Protein AF-D2TWL4-F1 (afdb_monomer_lite)

Radius of gyration: 15.32 Å; chains: 1; bounding box: 40×28×40 Å

Structure (mmCIF, N/CA/C/O backbone):
data_AF-D2TWL4-F1
#
_entry.id   AF-D2TWL4-F1
#
loop_
_atom_site.group_PDB
_atom_site.id
_atom_site.type_symbol
_atom_site.label_atom_id
_atom_site.label_alt_id
_atom_site.label_comp_id
_atom_site.label_asym_id
_atom_site.label_entity_id
_atom_site.label_seq_id
_atom_site.pdbx_PDB_ins_code
_atom_site.Cartn_x
_atom_site.Cartn_y
_atom_site.Cartn_z
_atom_site.occupancy
_atom_site.B_iso_or_equiv
_atom_site.auth_seq_id
_atom_site.auth_comp_id
_atom_site.auth_asym_id
_atom_site.auth_atom_id
_atom_site.pdbx_PDB_model_num
ATOM 1 N N . MET A 1 1 ? -1.970 5.950 -8.848 1.00 57.03 1 MET A N 1
ATOM 2 C CA . MET A 1 1 ? -3.254 5.618 -8.184 1.00 57.03 1 MET A CA 1
ATOM 3 C C . MET A 1 1 ? -4.494 6.100 -8.932 1.00 57.03 1 MET A C 1
ATOM 5 O O . MET A 1 1 ? -5.381 5.282 -9.102 1.00 57.03 1 MET A O 1
ATOM 9 N N . HIS A 1 2 ? -4.563 7.340 -9.440 1.00 59.75 2 HIS A N 1
ATOM 10 C CA . HIS A 1 2 ? -5.749 7.844 -10.167 1.00 59.75 2 HIS A CA 1
ATOM 11 C C . HIS A 1 2 ? -6.279 6.924 -11.287 1.00 59.75 2 HIS A C 1
ATOM 13 O O . HIS A 1 2 ? -7.483 6.851 -11.486 1.00 59.75 2 HIS A O 1
ATOM 19 N N . ASN A 1 3 ? -5.408 6.199 -11.996 1.00 67.50 3 ASN A N 1
ATOM 20 C CA . ASN A 1 3 ? -5.845 5.291 -13.059 1.00 67.50 3 ASN A CA 1
ATOM 21 C C . ASN A 1 3 ? -6.506 4.004 -12.523 1.00 67.50 3 ASN A C 1
ATOM 23 O O . ASN A 1 3 ? -7.557 3.608 -13.001 1.00 67.50 3 ASN A O 1
ATOM 27 N N . ILE A 1 4 ? -5.955 3.407 -11.460 1.00 71.44 4 ILE A N 1
ATOM 28 C CA . ILE A 1 4 ? -6.551 2.219 -10.820 1.00 71.44 4 ILE A CA 1
ATOM 29 C C . ILE A 1 4 ? -7.956 2.549 -10.304 1.00 71.44 4 ILE A C 1
ATOM 31 O O . ILE A 1 4 ? -8.870 1.758 -10.485 1.00 71.44 4 ILE A O 1
ATOM 35 N N . LEU A 1 5 ? -8.139 3.743 -9.730 1.00 74.88 5 LEU A N 1
ATOM 36 C CA . LEU A 1 5 ? -9.453 4.200 -9.287 1.00 74.88 5 LEU A CA 1
ATOM 37 C C . LEU A 1 5 ? -10.476 4.171 -10.432 1.00 74.88 5 LEU A C 1
ATOM 39 O O . LEU A 1 5 ? -11.505 3.524 -10.317 1.00 74.88 5 LEU A O 1
ATOM 43 N N . ILE A 1 6 ? -10.156 4.802 -11.563 1.00 76.56 6 ILE A N 1
ATOM 44 C CA . ILE A 1 6 ? -11.056 4.868 -12.724 1.00 76.56 6 ILE A CA 1
ATOM 45 C C . ILE A 1 6 ? -11.379 3.471 -13.278 1.00 76.56 6 ILE A C 1
ATOM 47 O O . ILE A 1 6 ? -12.506 3.229 -13.692 1.00 76.56 6 ILE A O 1
ATOM 51 N N . LEU A 1 7 ? -10.407 2.555 -13.289 1.00 79.75 7 LEU A N 1
ATOM 52 C CA . LEU A 1 7 ? -10.579 1.215 -13.859 1.00 79.75 7 LEU A CA 1
ATOM 53 C C . LEU A 1 7 ? -11.464 0.285 -13.019 1.00 79.75 7 LEU A C 1
ATOM 55 O O . LEU A 1 7 ? -12.032 -0.656 -13.576 1.00 79.75 7 LEU A O 1
ATOM 59 N N . TYR A 1 8 ? -11.538 0.509 -11.704 1.00 83.56 8 TYR A N 1
ATOM 60 C CA . TYR A 1 8 ? -12.209 -0.395 -10.763 1.00 83.56 8 TYR A CA 1
ATOM 61 C C . TYR A 1 8 ? -13.395 0.233 -10.025 1.00 83.56 8 TYR A C 1
ATOM 63 O O . TYR A 1 8 ? -14.177 -0.500 -9.423 1.00 83.56 8 TYR A O 1
ATOM 71 N N . SER A 1 9 ? -13.569 1.556 -10.080 1.00 83.19 9 SER A N 1
ATOM 72 C CA . SER A 1 9 ? -14.800 2.203 -9.630 1.00 83.19 9 SER A CA 1
ATOM 73 C C . SER A 1 9 ? -15.971 1.772 -10.510 1.00 83.19 9 SER A C 1
ATOM 75 O O . SER A 1 9 ? -15.902 1.825 -11.738 1.00 83.19 9 SER A O 1
ATOM 77 N N . THR A 1 10 ? -17.077 1.390 -9.880 1.00 78.25 10 THR A N 1
ATOM 78 C CA . THR A 1 10 ? -18.332 1.073 -10.569 1.00 78.25 10 THR A CA 1
ATOM 79 C C . THR A 1 10 ? -19.417 2.060 -10.148 1.00 78.25 10 THR A C 1
ATOM 81 O O . THR A 1 10 ? -19.344 2.644 -9.070 1.00 78.25 10 THR A O 1
ATOM 84 N N . ALA A 1 11 ? -20.445 2.257 -10.980 1.00 76.88 11 ALA A N 1
ATOM 85 C CA . ALA A 1 11 ? -21.548 3.173 -10.662 1.00 76.88 11 ALA A CA 1
ATOM 86 C C . ALA A 1 11 ? -22.359 2.746 -9.422 1.00 76.88 11 ALA A C 1
ATOM 88 O O . ALA A 1 11 ? -22.985 3.585 -8.784 1.00 76.88 11 ALA A O 1
ATOM 89 N N . ALA A 1 12 ? -22.340 1.453 -9.088 1.00 82.75 12 ALA A N 1
ATOM 90 C CA . ALA A 1 12 ? -22.954 0.895 -7.884 1.00 82.75 12 ALA A CA 1
ATOM 91 C C . ALA A 1 12 ? -21.944 0.687 -6.735 1.00 82.75 12 ALA A C 1
ATOM 93 O O . ALA A 1 12 ? -22.311 0.162 -5.688 1.00 82.75 12 ALA A O 1
ATOM 94 N N . GLY A 1 13 ? -20.676 1.048 -6.950 1.00 84.00 13 GLY A N 1
ATOM 95 C CA . GLY A 1 13 ? -19.587 0.870 -5.999 1.00 84.00 13 GLY A CA 1
ATOM 96 C C . GLY A 1 13 ? -19.461 2.033 -5.010 1.00 84.00 13 GLY A C 1
ATOM 97 O O . GLY A 1 13 ? -20.216 3.007 -5.077 1.00 84.00 13 GLY A O 1
ATOM 98 N N . PRO A 1 14 ? -18.493 1.952 -4.083 1.00 88.25 14 PRO A N 1
ATOM 99 C CA . PRO A 1 14 ? -18.279 2.992 -3.087 1.00 88.25 14 PRO A CA 1
ATOM 100 C C . PRO A 1 14 ? -17.850 4.321 -3.728 1.00 88.25 14 PRO A C 1
ATOM 102 O O . PRO A 1 14 ? -17.101 4.359 -4.706 1.00 88.25 14 PRO A O 1
ATOM 105 N N . SER A 1 15 ? -18.285 5.435 -3.130 1.00 90.00 15 SER A N 1
ATOM 106 C CA . SER A 1 15 ? -17.755 6.764 -3.448 1.00 90.00 15 SER A CA 1
ATOM 107 C C . SER A 1 15 ? -16.379 6.924 -2.808 1.00 90.00 15 SER A C 1
ATOM 109 O O . SER A 1 15 ? -16.240 6.838 -1.590 1.00 90.00 15 SER A O 1
ATOM 111 N N . ILE A 1 16 ? -15.352 7.163 -3.622 1.00 90.25 16 ILE A N 1
ATOM 112 C CA . ILE A 1 16 ? -13.956 7.112 -3.174 1.00 90.25 16 ILE A CA 1
ATOM 113 C C . ILE A 1 16 ? -13.311 8.489 -3.255 1.00 90.25 16 ILE A C 1
ATOM 115 O O . ILE A 1 16 ? -13.391 9.180 -4.272 1.00 90.25 16 ILE A O 1
ATOM 119 N N . ARG A 1 17 ? -12.573 8.843 -2.201 1.00 90.75 17 ARG A N 1
ATOM 120 C CA . ARG A 1 17 ? -11.722 10.031 -2.154 1.00 90.75 17 ARG A CA 1
ATOM 121 C C . ARG A 1 17 ? -10.267 9.622 -1.952 1.00 90.75 17 ARG A C 1
ATOM 123 O O . ARG A 1 17 ? -9.933 8.959 -0.978 1.00 90.75 17 ARG A O 1
ATOM 130 N N . LEU A 1 18 ? -9.390 10.045 -2.863 1.00 88.69 18 LEU A N 1
ATOM 131 C CA . LEU A 1 18 ? -7.944 9.881 -2.704 1.00 88.69 18 LEU A CA 1
ATOM 132 C C . LEU A 1 18 ? -7.377 11.075 -1.935 1.00 88.69 18 LEU A C 1
ATOM 134 O O . LEU A 1 18 ? -7.498 12.215 -2.385 1.00 88.69 18 LEU A O 1
ATOM 138 N N . ILE A 1 19 ? -6.729 10.806 -0.804 1.00 87.44 19 ILE A N 1
ATOM 139 C CA . ILE A 1 19 ? -6.084 11.821 0.032 1.00 87.44 19 ILE A CA 1
ATOM 140 C C . ILE A 1 19 ? -4.578 11.562 0.015 1.00 87.44 19 ILE A C 1
ATOM 142 O O . ILE A 1 19 ? -4.121 10.452 0.276 1.00 87.44 19 ILE A O 1
ATOM 146 N N . SER A 1 20 ? -3.803 12.583 -0.350 1.00 83.75 20 SER A N 1
ATOM 147 C CA . SER A 1 20 ? -2.342 12.523 -0.325 1.00 83.75 20 SER A CA 1
ATOM 148 C C . SER A 1 20 ? -1.830 13.083 0.993 1.00 83.75 20 SER A C 1
ATOM 150 O O . SER A 1 20 ? -2.167 14.208 1.348 1.00 83.75 20 SER A O 1
ATOM 152 N N . ALA A 1 21 ? -0.947 12.346 1.664 1.00 78.75 21 ALA A N 1
ATOM 153 C CA . ALA A 1 21 ? -0.307 12.802 2.895 1.00 78.75 21 ALA A CA 1
ATOM 154 C C . ALA A 1 21 ? 0.898 13.740 2.664 1.00 78.75 21 ALA A C 1
ATOM 156 O O . ALA A 1 21 ? 1.592 14.098 3.611 1.00 78.75 21 ALA A O 1
ATOM 157 N N . GLY A 1 22 ? 1.190 14.126 1.414 1.00 71.75 22 GLY A N 1
ATOM 158 C CA . GLY A 1 22 ? 2.166 15.181 1.104 1.00 71.75 22 GLY A CA 1
ATOM 159 C C . GLY A 1 22 ? 3.631 14.876 1.451 1.00 71.75 22 GLY A C 1
ATOM 160 O O . GLY A 1 22 ? 4.419 15.808 1.570 1.00 71.75 22 GLY A O 1
ATOM 161 N N . GLY A 1 23 ? 4.011 13.604 1.616 1.00 67.00 23 GLY A N 1
ATOM 162 C CA . GLY A 1 23 ? 5.388 13.208 1.951 1.00 67.00 23 GLY A CA 1
ATOM 163 C C . GLY A 1 23 ? 5.722 13.239 3.448 1.00 67.00 23 GLY A C 1
ATOM 164 O O . GLY A 1 23 ? 6.896 13.269 3.809 1.00 67.00 23 GLY A O 1
ATOM 165 N N . LYS A 1 24 ? 4.707 13.238 4.323 1.00 71.06 24 LYS A N 1
ATOM 166 C CA . LYS A 1 24 ? 4.878 13.006 5.766 1.00 71.06 24 LYS A CA 1
ATOM 167 C C . LYS A 1 24 ? 5.485 11.616 6.029 1.00 71.06 24 LYS A C 1
ATOM 169 O O . LYS A 1 24 ? 5.225 10.672 5.286 1.00 71.06 24 LYS A O 1
ATOM 174 N N . ALA A 1 25 ? 6.239 11.489 7.124 1.00 74.00 25 ALA A N 1
ATOM 175 C CA . ALA A 1 25 ? 6.665 10.190 7.653 1.00 74.00 25 ALA A CA 1
ATOM 176 C C . ALA A 1 25 ? 5.442 9.298 7.975 1.00 74.00 25 ALA A C 1
ATOM 178 O O . ALA A 1 25 ? 4.376 9.857 8.245 1.00 74.00 25 ALA A O 1
ATOM 179 N N . PRO A 1 26 ? 5.574 7.954 8.013 1.00 75.19 26 PRO A N 1
ATOM 180 C CA . PRO A 1 26 ? 4.443 7.012 8.070 1.00 75.19 26 PRO A CA 1
ATOM 181 C C . PRO A 1 26 ? 3.420 7.248 9.191 1.00 75.19 26 PRO A C 1
ATOM 183 O O . PRO A 1 26 ? 2.237 6.982 9.000 1.00 75.19 26 PRO A O 1
ATOM 186 N N . ASN A 1 27 ? 3.840 7.810 10.328 1.00 82.31 27 ASN A N 1
ATOM 187 C CA . ASN A 1 27 ? 2.938 8.132 11.439 1.00 82.31 27 ASN A CA 1
ATOM 188 C C . ASN A 1 27 ? 1.905 9.209 11.068 1.00 82.31 27 ASN A C 1
ATOM 190 O O . ASN A 1 27 ? 0.747 9.106 11.452 1.00 82.31 27 ASN A O 1
ATOM 194 N N . GLY A 1 28 ? 2.297 10.211 10.274 1.00 85.38 28 GLY A N 1
ATOM 195 C CA . GLY A 1 28 ? 1.422 11.324 9.896 1.00 85.38 28 GLY A CA 1
ATOM 196 C C . GLY A 1 28 ? 0.161 10.892 9.131 1.00 85.38 28 GLY A C 1
ATOM 197 O O . GLY A 1 28 ? -0.933 11.278 9.534 1.00 85.38 28 GLY A O 1
ATOM 198 N N . PRO A 1 29 ? 0.274 10.095 8.051 1.00 87.44 29 PRO A N 1
ATOM 199 C CA . PRO A 1 29 ? -0.886 9.540 7.360 1.00 87.44 29 PRO A CA 1
ATOM 200 C C . PRO A 1 29 ? -1.789 8.675 8.258 1.00 87.44 29 PRO A C 1
ATOM 202 O O . PRO A 1 29 ? -3.004 8.706 8.079 1.00 87.44 29 PRO A O 1
ATOM 205 N N . ILE A 1 30 ? -1.227 7.923 9.216 1.00 90.06 30 ILE A N 1
ATOM 206 C CA . ILE A 1 30 ? -2.014 7.104 10.158 1.00 90.06 30 ILE A CA 1
ATOM 207 C C . ILE A 1 30 ? -2.814 8.008 11.104 1.00 90.06 30 ILE A C 1
ATOM 209 O O . ILE A 1 30 ? -4.019 7.819 11.257 1.00 90.06 30 ILE A O 1
ATOM 213 N N . ASP A 1 31 ? -2.179 9.032 11.679 1.00 91.06 31 ASP A N 1
ATOM 214 C CA . ASP A 1 31 ? -2.844 10.002 12.559 1.00 91.06 31 ASP A CA 1
ATOM 215 C C . ASP A 1 31 ? -3.974 10.750 11.835 1.00 91.06 31 ASP A C 1
ATOM 217 O O . ASP A 1 31 ? -5.063 10.956 12.377 1.00 91.06 31 ASP A O 1
ATOM 221 N N . GLU A 1 32 ? -3.732 11.127 10.580 1.00 92.06 32 GLU A N 1
ATOM 222 C CA . GLU A 1 32 ? -4.713 11.788 9.719 1.00 92.06 32 GLU A CA 1
ATOM 223 C C . GLU A 1 32 ? -5.897 10.858 9.403 1.00 92.06 32 GLU A C 1
ATOM 225 O O . GLU A 1 32 ? -7.053 11.264 9.538 1.00 92.06 32 GLU A O 1
ATOM 230 N N . ALA A 1 33 ? -5.635 9.582 9.104 1.00 92.75 33 ALA A N 1
ATOM 231 C CA . ALA A 1 33 ? -6.669 8.566 8.912 1.00 92.75 33 ALA A CA 1
ATOM 232 C C . ALA A 1 33 ? -7.524 8.345 10.174 1.00 92.75 33 ALA A C 1
ATOM 234 O O . ALA A 1 33 ? -8.753 8.287 10.090 1.00 92.75 33 ALA A O 1
ATOM 235 N N . ILE A 1 34 ? -6.901 8.284 11.355 1.00 92.94 34 ILE A N 1
ATOM 236 C CA . ILE A 1 34 ? -7.608 8.178 12.641 1.00 92.94 34 ILE A CA 1
ATOM 237 C C . ILE A 1 34 ? -8.487 9.411 12.881 1.00 92.94 34 ILE A C 1
ATOM 239 O O . ILE A 1 34 ? -9.622 9.278 13.342 1.00 92.94 34 ILE A O 1
ATOM 243 N N . SER A 1 35 ? -7.996 10.609 12.553 1.00 92.50 35 SER A N 1
ATOM 244 C CA . SER A 1 35 ? -8.781 11.844 12.652 1.00 92.50 35 SER A CA 1
ATOM 245 C C . SER A 1 35 ? -10.044 11.781 11.789 1.00 92.50 35 SER A C 1
ATOM 247 O O . SER A 1 35 ? -11.141 12.030 12.293 1.00 92.50 35 SER A O 1
ATOM 249 N N . TYR A 1 36 ? -9.921 11.359 10.528 1.00 92.88 36 TYR A N 1
ATOM 250 C CA . TYR A 1 36 ? -11.069 11.190 9.636 1.00 92.88 36 TYR A CA 1
ATOM 251 C C . TYR A 1 36 ? -12.071 10.149 10.147 1.00 92.88 36 TYR A C 1
ATOM 253 O O . TYR A 1 36 ? -13.284 10.372 10.088 1.00 92.88 36 TYR A O 1
ATOM 261 N N . LYS A 1 37 ? -11.584 9.032 10.708 1.00 91.38 37 LYS A N 1
ATOM 262 C CA . LYS A 1 37 ? -12.452 8.007 11.305 1.00 91.38 37 LYS A CA 1
ATOM 263 C C . LYS A 1 37 ? -13.228 8.557 12.501 1.00 91.38 37 LYS A C 1
ATOM 265 O O . LYS A 1 37 ? -14.435 8.348 12.600 1.00 91.38 37 LYS A O 1
ATOM 270 N N . LYS A 1 38 ? -12.560 9.304 13.387 1.00 91.06 38 LYS A N 1
ATOM 271 C CA . LYS A 1 38 ? -13.179 9.937 14.566 1.00 91.06 38 LYS A CA 1
ATOM 272 C C . LYS A 1 38 ? -14.236 10.972 14.185 1.00 91.06 38 LYS A C 1
ATOM 274 O O . LYS A 1 38 ? -15.267 11.054 14.848 1.00 91.06 38 LYS A O 1
ATOM 279 N N . GLN A 1 39 ? -14.006 11.714 13.104 1.00 92.44 39 GLN A N 1
ATOM 280 C CA . GLN A 1 39 ? -14.966 12.674 12.550 1.00 92.44 39 GLN A CA 1
ATOM 281 C C . GLN A 1 39 ? -16.123 12.007 11.787 1.00 92.44 39 GLN A C 1
ATOM 283 O O . GLN A 1 39 ? -17.071 12.692 11.413 1.00 92.44 39 GLN A O 1
ATOM 288 N N . ARG A 1 40 ? -16.081 10.677 11.602 1.00 87.81 40 ARG A N 1
ATOM 289 C CA . ARG A 1 40 ? -17.061 9.891 10.832 1.00 87.81 40 ARG A CA 1
ATOM 290 C C . ARG A 1 40 ? -17.226 10.401 9.396 1.00 87.81 40 ARG A C 1
ATOM 292 O O . ARG A 1 40 ? -18.324 10.372 8.852 1.00 87.81 40 ARG A O 1
ATOM 299 N N . GLU A 1 41 ? -16.133 10.866 8.792 1.00 86.94 41 GLU A N 1
ATOM 300 C CA . GLU A 1 41 ? -16.144 11.373 7.413 1.00 86.94 41 GLU A CA 1
ATOM 301 C C . GLU A 1 41 ? -16.256 10.257 6.365 1.00 86.94 41 GLU A C 1
ATOM 303 O O . GLU A 1 41 ? -16.743 10.502 5.263 1.00 86.94 41 GLU A O 1
ATOM 308 N N . TYR A 1 42 ? -15.806 9.042 6.698 1.00 91.31 42 TYR A N 1
ATOM 309 C CA . TYR A 1 42 ? -15.792 7.890 5.795 1.00 91.31 42 TYR A CA 1
ATOM 310 C C . TYR A 1 42 ? -16.202 6.618 6.539 1.00 91.31 42 TYR A C 1
ATOM 312 O O . TYR A 1 42 ? -15.790 6.402 7.685 1.00 91.31 42 TYR A O 1
ATOM 320 N N . ASP A 1 43 ? -16.958 5.751 5.864 1.00 91.56 43 ASP A N 1
ATOM 321 C CA . ASP A 1 43 ? -17.335 4.435 6.389 1.00 91.56 43 ASP A CA 1
ATOM 322 C C . ASP A 1 43 ? -16.095 3.551 6.571 1.00 91.56 43 ASP A C 1
ATOM 324 O O . ASP A 1 43 ? -15.865 2.976 7.637 1.00 91.56 43 ASP A O 1
ATOM 328 N N . GLU A 1 44 ? -15.232 3.542 5.557 1.00 92.88 44 GLU A N 1
ATOM 329 C CA . GLU A 1 44 ? -14.024 2.729 5.469 1.00 92.88 44 GLU A CA 1
ATOM 330 C C . GLU A 1 44 ? -12.810 3.602 5.141 1.00 92.88 44 GLU A C 1
ATOM 332 O O . GLU A 1 44 ? -12.896 4.538 4.344 1.00 92.88 44 GLU A O 1
ATOM 337 N N . ILE A 1 45 ? -11.659 3.276 5.736 1.00 94.69 45 ILE A N 1
ATOM 338 C CA . ILE A 1 45 ? -10.391 3.959 5.465 1.00 94.69 45 ILE A CA 1
ATOM 339 C C . ILE A 1 45 ? -9.296 2.912 5.263 1.00 94.69 45 ILE A C 1
ATOM 341 O O . ILE A 1 45 ? -9.126 2.002 6.076 1.00 94.69 45 ILE A O 1
ATOM 345 N N . VAL A 1 46 ? -8.545 3.070 4.174 1.00 94.88 46 VAL A N 1
ATOM 346 C CA . VAL A 1 46 ? -7.353 2.283 3.853 1.00 94.88 46 VAL A CA 1
ATOM 347 C C . VAL A 1 46 ? -6.174 3.228 3.644 1.00 94.88 46 VAL A C 1
ATOM 349 O O . VAL A 1 46 ? -6.309 4.254 2.975 1.00 94.88 46 VAL A O 1
ATOM 352 N N . VAL A 1 47 ? -5.018 2.896 4.215 1.00 94.44 47 VAL A N 1
ATOM 353 C CA . VAL A 1 47 ? -3.808 3.724 4.149 1.00 94.44 47 VAL A CA 1
ATOM 354 C C . VAL A 1 47 ? -2.694 2.930 3.478 1.00 94.44 47 VAL A C 1
ATOM 356 O O . VAL A 1 47 ? -2.284 1.888 3.978 1.00 94.44 47 VAL A O 1
ATOM 359 N N . LEU A 1 48 ? -2.196 3.424 2.341 1.00 93.44 48 LEU A N 1
ATOM 360 C CA . LEU A 1 48 ? -1.031 2.866 1.651 1.00 93.44 48 LEU A CA 1
ATOM 361 C C . LEU A 1 48 ? 0.242 3.562 2.144 1.00 93.44 48 LEU A C 1
ATOM 363 O O . LEU A 1 48 ? 0.353 4.782 2.013 1.00 93.44 48 LEU A O 1
ATOM 367 N N . LEU A 1 49 ? 1.192 2.794 2.677 1.00 92.69 49 LEU A N 1
ATOM 368 C CA . LEU A 1 49 ? 2.430 3.299 3.276 1.00 92.69 49 LEU A CA 1
ATOM 369 C C . LEU A 1 49 ? 3.647 2.515 2.802 1.00 92.69 49 LEU A C 1
ATOM 371 O O . LEU A 1 49 ? 3.599 1.291 2.690 1.00 92.69 49 LEU A O 1
ATOM 375 N N . ASP A 1 50 ? 4.757 3.219 2.607 1.00 90.75 50 ASP A N 1
ATOM 376 C CA . ASP A 1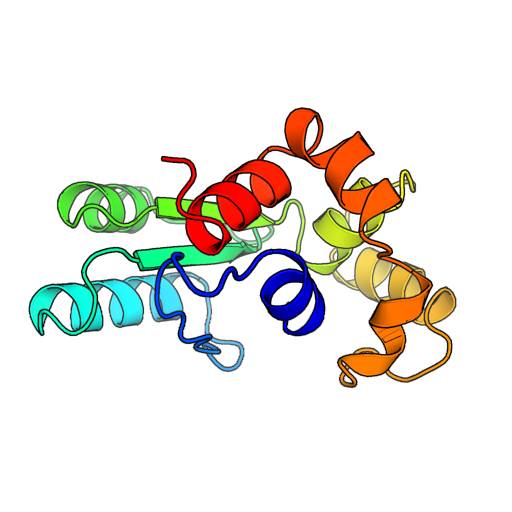 50 ? 6.050 2.589 2.355 1.00 90.75 50 ASP A CA 1
ATOM 377 C C . ASP A 1 50 ? 6.531 1.822 3.590 1.00 90.75 50 ASP A C 1
ATOM 379 O O . ASP A 1 50 ? 6.263 2.213 4.731 1.00 90.75 50 ASP A O 1
ATOM 383 N N . THR A 1 51 ? 7.230 0.711 3.358 1.00 90.31 51 THR A N 1
ATOM 384 C CA . THR A 1 51 ? 7.757 -0.158 4.423 1.00 90.31 51 THR A CA 1
ATOM 385 C C . THR A 1 51 ? 9.267 -0.004 4.611 1.00 90.31 51 THR A C 1
ATOM 387 O O . THR A 1 51 ? 9.875 -0.788 5.337 1.00 90.31 51 THR A O 1
ATOM 390 N N . ASP A 1 52 ? 9.897 0.965 3.941 1.00 85.00 52 ASP A N 1
ATOM 391 C CA . ASP A 1 52 ? 11.326 1.261 4.087 1.00 85.00 52 ASP A CA 1
ATOM 392 C C . ASP A 1 52 ? 11.664 1.892 5.447 1.00 85.00 52 ASP A C 1
ATOM 394 O O . ASP A 1 52 ? 12.801 1.798 5.914 1.00 85.00 52 ASP A O 1
ATOM 398 N N . ILE A 1 53 ? 10.660 2.460 6.114 1.00 85.81 53 ILE A N 1
ATOM 399 C CA . ILE A 1 53 ? 10.689 2.857 7.519 1.00 85.81 53 ILE A CA 1
ATOM 400 C C . ILE A 1 53 ? 9.713 1.962 8.284 1.00 85.81 53 ILE A C 1
ATOM 402 O O . ILE A 1 53 ? 8.534 1.875 7.938 1.00 85.81 53 ILE A O 1
ATOM 406 N N . ALA A 1 54 ? 10.198 1.323 9.350 1.00 88.00 54 ALA A N 1
ATOM 407 C CA . ALA A 1 54 ? 9.365 0.491 10.208 1.00 88.00 54 ALA A CA 1
ATOM 408 C C . ALA A 1 54 ? 8.222 1.310 10.827 1.00 88.00 54 ALA A C 1
ATOM 410 O O . ALA A 1 54 ? 8.439 2.395 11.372 1.00 88.00 54 ALA A O 1
ATOM 411 N N . TRP A 1 55 ? 7.007 0.772 10.764 1.00 91.00 55 TRP A N 1
ATOM 412 C CA . TRP A 1 55 ? 5.857 1.339 11.461 1.00 91.00 55 TRP A CA 1
ATOM 413 C C . TRP A 1 55 ? 5.910 0.908 12.925 1.00 91.00 55 TRP A C 1
ATOM 415 O O . TRP A 1 55 ? 6.231 -0.244 13.222 1.00 91.00 55 TRP A O 1
ATOM 425 N N . THR A 1 56 ? 5.615 1.816 13.851 1.00 91.56 56 THR A N 1
ATOM 426 C CA . THR A 1 56 ? 5.623 1.471 15.276 1.00 91.56 56 THR A CA 1
ATOM 427 C C . THR A 1 56 ? 4.448 0.551 15.610 1.00 91.56 56 THR A C 1
ATOM 429 O O . THR A 1 56 ? 3.352 0.713 15.070 1.00 91.56 56 THR A O 1
ATOM 432 N N . GLU A 1 57 ? 4.648 -0.398 16.529 1.00 93.56 57 GLU A N 1
ATOM 433 C CA . GLU A 1 57 ? 3.573 -1.291 16.993 1.00 93.56 57 GLU A CA 1
ATOM 434 C C . GLU A 1 57 ? 2.379 -0.508 17.549 1.00 93.56 57 GLU A C 1
ATOM 436 O O . GLU A 1 57 ? 1.232 -0.863 17.292 1.00 93.56 57 GLU A O 1
ATOM 441 N N . GLU A 1 58 ? 2.648 0.599 18.245 1.00 93.81 58 GLU A N 1
ATOM 442 C CA . GLU A 1 58 ? 1.636 1.543 18.722 1.00 93.81 58 GLU A CA 1
ATOM 443 C C . GLU A 1 58 ? 0.725 2.013 17.582 1.00 93.81 58 GLU A C 1
ATOM 445 O O . GLU A 1 58 ? -0.491 1.875 17.677 1.00 93.81 58 GLU A O 1
ATOM 450 N N . LYS A 1 59 ? 1.290 2.479 16.461 1.00 92.62 59 LYS A N 1
ATOM 451 C CA . LYS A 1 59 ? 0.495 2.985 15.333 1.00 92.62 59 LYS A CA 1
ATOM 452 C C . LYS A 1 59 ? -0.233 1.887 14.572 1.00 92.62 59 LYS A C 1
ATOM 454 O O . LYS A 1 59 ? -1.344 2.114 14.097 1.00 92.62 59 LYS A O 1
ATOM 459 N N . ILE A 1 60 ? 0.355 0.695 14.486 1.00 94.62 60 ILE A N 1
ATOM 460 C CA . ILE A 1 60 ? -0.318 -0.477 13.912 1.00 94.62 60 ILE A CA 1
ATOM 461 C C . ILE A 1 60 ? -1.550 -0.838 14.754 1.00 94.62 60 ILE A C 1
ATOM 463 O O . ILE A 1 60 ? -2.632 -1.048 14.204 1.00 94.62 60 ILE A O 1
ATOM 467 N N . ASN A 1 61 ? -1.402 -0.877 16.081 1.00 95.94 61 ASN A N 1
ATOM 468 C CA . ASN A 1 61 ? -2.498 -1.183 16.995 1.00 95.94 61 ASN A CA 1
ATOM 469 C C . ASN A 1 61 ? -3.567 -0.083 16.986 1.00 95.94 61 ASN A C 1
ATOM 471 O O . ASN A 1 61 ? -4.744 -0.398 16.859 1.00 95.94 61 ASN A O 1
ATOM 475 N N . GLU A 1 62 ? -3.181 1.196 17.003 1.00 94.69 62 GLU A N 1
ATOM 476 C CA . GLU A 1 62 ? -4.134 2.308 16.904 1.00 94.69 62 GLU A CA 1
ATOM 477 C C . GLU A 1 62 ? -4.962 2.257 15.612 1.00 94.69 62 GLU A C 1
ATOM 479 O O . GLU A 1 62 ? -6.178 2.460 15.648 1.00 94.69 62 GLU A O 1
ATOM 484 N N . ALA A 1 63 ? -4.333 1.976 14.466 1.00 95.12 63 ALA A N 1
ATOM 485 C CA . ALA A 1 63 ? -5.047 1.824 13.200 1.00 95.12 63 ALA A CA 1
ATOM 486 C C . ALA A 1 63 ? -6.055 0.666 13.273 1.00 95.12 63 ALA A C 1
ATOM 488 O O . ALA A 1 63 ? -7.224 0.832 12.916 1.00 95.12 63 ALA A O 1
ATOM 489 N N . LYS A 1 64 ? -5.624 -0.479 13.814 1.00 95.31 64 LYS A N 1
ATOM 490 C CA . LYS A 1 64 ? -6.468 -1.661 14.004 1.00 95.31 64 LYS A CA 1
ATOM 491 C C . LYS A 1 64 ? -7.667 -1.374 14.909 1.00 95.31 64 LYS A C 1
ATOM 493 O O . LYS A 1 64 ? -8.791 -1.701 14.536 1.00 95.31 64 LYS A O 1
ATOM 498 N N . ASP A 1 65 ? -7.452 -0.714 16.043 1.00 95.44 65 ASP A N 1
ATOM 499 C CA . ASP A 1 65 ? -8.507 -0.364 17.003 1.00 95.44 65 ASP A CA 1
ATOM 500 C C . ASP A 1 65 ? -9.546 0.598 16.401 1.00 95.44 65 ASP A C 1
ATOM 502 O O . ASP A 1 65 ? -10.708 0.615 16.808 1.00 95.44 65 ASP A O 1
ATOM 506 N N . ASN A 1 66 ? -9.154 1.370 15.381 1.00 94.38 66 ASN A N 1
ATOM 507 C CA . ASN A 1 66 ? -10.038 2.265 14.635 1.00 94.38 66 ASN A CA 1
ATOM 508 C C . ASN A 1 66 ? -10.618 1.635 13.351 1.00 94.38 66 ASN A C 1
ATOM 510 O O . ASN A 1 66 ? -11.289 2.331 12.588 1.00 94.38 66 ASN A O 1
ATOM 514 N N . ASN A 1 67 ? -10.421 0.332 13.112 1.00 93.56 67 ASN A N 1
ATOM 515 C CA . ASN A 1 67 ? -10.823 -0.364 11.880 1.00 93.56 67 ASN A CA 1
ATOM 516 C C . ASN A 1 67 ? -10.266 0.309 10.609 1.00 93.56 67 ASN A C 1
ATOM 518 O O . ASN A 1 67 ? -10.989 0.532 9.636 1.00 93.56 67 ASN A O 1
ATOM 522 N N . ILE A 1 68 ? -8.986 0.679 10.645 1.00 95.50 68 ILE A N 1
ATOM 523 C CA . ILE A 1 68 ? -8.248 1.246 9.516 1.00 95.50 68 ILE A CA 1
ATOM 524 C C . ILE A 1 68 ?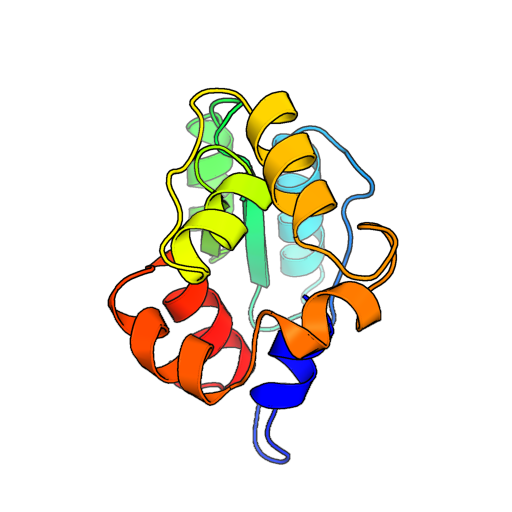 -7.306 0.172 8.977 1.00 95.50 68 ILE A C 1
ATOM 526 O O . ILE A 1 68 ? -6.470 -0.356 9.710 1.00 95.50 68 ILE A O 1
ATOM 530 N N . GLU A 1 69 ? -7.417 -0.133 7.686 1.00 95.56 69 GLU A N 1
ATOM 531 C CA . GLU A 1 69 ? -6.535 -1.099 7.025 1.00 95.56 69 GLU A CA 1
ATOM 532 C C . GLU A 1 69 ? -5.238 -0.415 6.588 1.00 95.56 69 GLU A C 1
ATOM 534 O O . GLU A 1 69 ? -5.257 0.561 5.832 1.00 95.56 69 GLU A O 1
ATOM 539 N N . LEU A 1 70 ? -4.101 -0.953 7.032 1.00 95.38 70 LEU A N 1
ATOM 540 C CA . LEU A 1 70 ? -2.779 -0.513 6.594 1.00 95.38 70 LEU A CA 1
ATOM 541 C C . LEU A 1 70 ? -2.262 -1.441 5.492 1.00 95.38 70 LEU A C 1
ATOM 543 O O . LEU A 1 70 ? -2.102 -2.645 5.688 1.00 95.38 70 LEU A O 1
ATOM 547 N N . VAL A 1 71 ? -1.953 -0.867 4.335 1.00 95.50 71 VAL A N 1
ATOM 548 C CA . VAL A 1 71 ? -1.415 -1.575 3.174 1.00 95.50 71 VAL A CA 1
ATOM 549 C C . VAL A 1 71 ? 0.033 -1.152 2.962 1.00 95.50 71 VAL A C 1
ATOM 551 O O . VAL A 1 71 ? 0.322 0.024 2.762 1.00 95.50 71 VAL A O 1
ATOM 554 N N . GLY A 1 72 ? 0.952 -2.116 2.982 1.00 93.81 72 GLY A N 1
ATOM 555 C CA . GLY A 1 72 ? 2.380 -1.858 2.790 1.00 93.81 72 GLY A CA 1
ATOM 556 C C . GLY A 1 72 ? 2.803 -1.885 1.323 1.00 93.81 72 GLY A C 1
ATOM 557 O O . GLY A 1 72 ? 2.534 -2.860 0.615 1.00 93.81 72 GLY A O 1
ATOM 558 N N . SER A 1 73 ? 3.509 -0.852 0.868 1.00 92.12 73 SER A N 1
ATOM 559 C CA . SER A 1 73 ? 4.268 -0.853 -0.383 1.00 92.12 73 SER A CA 1
ATOM 560 C C . SER A 1 73 ? 5.719 -1.240 -0.114 1.00 92.12 73 SER A C 1
ATOM 562 O O . SER A 1 73 ? 6.528 -0.409 0.280 1.00 92.12 73 SER A O 1
ATOM 564 N N . GLU A 1 74 ? 6.049 -2.513 -0.338 1.00 89.06 74 GLU A N 1
ATOM 565 C CA . GLU A 1 74 ? 7.387 -3.053 -0.078 1.00 89.06 74 GLU A CA 1
ATOM 566 C C . GLU A 1 74 ? 8.304 -3.001 -1.320 1.00 89.06 74 GLU A C 1
ATOM 568 O O . GLU A 1 74 ? 7.904 -3.466 -2.396 1.00 89.06 74 GLU A O 1
ATOM 573 N N . PRO A 1 75 ? 9.553 -2.500 -1.194 1.00 87.38 75 PRO A N 1
ATOM 574 C CA . PRO A 1 75 ? 10.080 -1.696 -0.077 1.00 87.38 75 PRO A CA 1
ATOM 575 C C . PRO A 1 75 ? 9.528 -0.258 -0.052 1.00 87.38 75 PRO A C 1
ATOM 577 O O . PRO A 1 75 ? 9.547 0.393 0.984 1.00 87.38 75 PRO A O 1
ATOM 580 N N . CYS A 1 76 ? 9.044 0.235 -1.193 1.00 91.88 76 CYS A N 1
ATOM 581 C CA . CYS A 1 76 ? 8.376 1.527 -1.341 1.00 91.88 76 CYS A CA 1
ATOM 582 C C . CYS A 1 76 ? 7.324 1.445 -2.457 1.00 91.88 76 CYS A C 1
ATOM 584 O O . CYS A 1 76 ? 7.194 0.414 -3.132 1.00 91.88 76 CYS A O 1
ATOM 586 N N . LEU A 1 77 ? 6.608 2.540 -2.718 1.00 91.25 77 LEU A N 1
ATOM 587 C CA . LEU A 1 77 ? 5.593 2.631 -3.763 1.00 91.25 77 LEU A CA 1
ATOM 588 C C . LEU A 1 77 ? 6.136 2.211 -5.132 1.00 91.25 77 LEU A C 1
ATOM 590 O O . LEU A 1 77 ? 5.506 1.413 -5.825 1.00 91.25 77 LEU A O 1
ATOM 594 N N . GLU A 1 78 ? 7.312 2.699 -5.532 1.00 93.25 78 GLU A N 1
ATOM 595 C CA . GLU A 1 78 ? 7.910 2.298 -6.806 1.00 93.25 78 GLU A CA 1
ATOM 596 C C . GLU A 1 78 ? 8.289 0.816 -6.830 1.00 93.25 78 GLU A C 1
ATOM 598 O O . GLU A 1 78 ? 8.162 0.177 -7.872 1.00 93.25 78 GLU A O 1
ATOM 603 N N . GLY A 1 79 ? 8.685 0.244 -5.691 1.00 94.31 79 GLY A N 1
ATOM 604 C CA . GLY A 1 79 ? 8.925 -1.192 -5.555 1.00 94.31 79 GLY A CA 1
ATOM 605 C C . GLY A 1 79 ? 7.661 -2.024 -5.776 1.00 94.31 79 GLY A C 1
ATOM 606 O O . GLY A 1 79 ? 7.671 -2.969 -6.568 1.00 94.31 79 GLY A O 1
ATOM 607 N N . LEU A 1 80 ? 6.542 -1.612 -5.172 1.00 94.81 80 LEU A N 1
ATOM 608 C CA . LEU A 1 80 ? 5.234 -2.227 -5.401 1.00 94.81 80 LEU A CA 1
ATOM 609 C C . LEU A 1 80 ? 4.825 -2.150 -6.881 1.00 94.81 80 LEU A C 1
ATOM 611 O O . LEU A 1 80 ? 4.364 -3.138 -7.453 1.00 94.81 80 LEU A O 1
ATOM 615 N N . LEU A 1 81 ? 5.029 -0.999 -7.524 1.00 94.81 81 LEU A N 1
ATOM 616 C CA . LEU A 1 81 ? 4.725 -0.815 -8.945 1.00 94.81 81 LEU A CA 1
ATOM 617 C C . LEU A 1 81 ? 5.596 -1.705 -9.845 1.00 94.81 81 LEU A C 1
ATOM 619 O O . LEU A 1 81 ? 5.078 -2.313 -10.779 1.00 94.81 81 LEU A O 1
ATOM 623 N N . LEU A 1 82 ? 6.891 -1.846 -9.547 1.00 95.50 82 LEU A N 1
ATOM 624 C CA . LEU A 1 82 ? 7.781 -2.772 -10.257 1.00 95.50 82 LEU A CA 1
ATOM 625 C C . LEU A 1 82 ? 7.339 -4.233 -10.092 1.00 95.50 82 LEU A C 1
ATOM 627 O O . LEU A 1 82 ? 7.365 -4.985 -11.066 1.00 95.50 82 LEU A O 1
ATOM 631 N N . LYS A 1 83 ? 6.868 -4.618 -8.900 1.00 95.19 83 LYS A N 1
ATOM 632 C CA . LYS A 1 83 ? 6.329 -5.960 -8.631 1.00 95.19 83 LYS A CA 1
ATOM 633 C C . LYS A 1 83 ? 5.079 -6.258 -9.464 1.00 95.19 83 LYS A C 1
ATOM 635 O O . LYS A 1 83 ? 4.948 -7.355 -9.994 1.00 95.19 83 LYS A O 1
ATOM 640 N N . ILE A 1 84 ? 4.181 -5.283 -9.620 1.00 95.38 84 ILE A N 1
ATOM 641 C CA . ILE A 1 84 ? 2.989 -5.402 -10.481 1.00 95.38 84 ILE A CA 1
ATOM 642 C C . ILE A 1 84 ? 3.386 -5.584 -11.956 1.00 95.38 84 ILE A C 1
ATOM 644 O O . ILE A 1 84 ? 2.747 -6.350 -12.672 1.00 95.38 84 ILE A O 1
ATOM 648 N N . LEU A 1 85 ? 4.461 -4.923 -12.396 1.00 94.75 85 LEU A N 1
ATOM 649 C CA . LEU A 1 85 ? 5.021 -5.042 -13.749 1.00 94.75 85 LEU A CA 1
ATOM 650 C C . LEU A 1 85 ? 5.866 -6.311 -13.966 1.00 94.75 85 LEU A C 1
ATOM 652 O O . LEU A 1 85 ? 6.495 -6.440 -15.020 1.00 94.75 85 LEU A O 1
ATOM 656 N N . ASP A 1 86 ? 5.911 -7.214 -12.980 1.00 94.75 86 ASP A N 1
ATOM 657 C CA . ASP A 1 86 ? 6.731 -8.432 -12.988 1.00 94.75 86 ASP A CA 1
ATOM 658 C C . ASP A 1 86 ? 8.221 -8.132 -13.259 1.00 94.75 86 ASP A C 1
ATOM 660 O O . ASP A 1 86 ? 8.899 -8.790 -14.051 1.00 94.75 86 ASP A O 1
ATOM 664 N N . LYS A 1 87 ? 8.734 -7.053 -12.650 1.00 95.56 87 LYS A N 1
ATOM 665 C CA . LYS A 1 87 ? 10.142 -6.636 -12.727 1.00 95.56 87 LYS A CA 1
ATOM 666 C C . LYS A 1 87 ? 10.880 -6.943 -11.433 1.00 95.56 87 LYS A C 1
ATOM 668 O O . LYS A 1 87 ? 10.292 -7.001 -10.356 1.00 95.56 87 LYS A O 1
ATOM 673 N N . SER A 1 88 ? 12.203 -7.066 -11.537 1.00 93.88 88 SER A N 1
ATOM 674 C CA . SER A 1 88 ? 13.072 -7.123 -10.364 1.00 93.88 88 SER A CA 1
ATOM 675 C C . SER A 1 88 ? 12.893 -5.861 -9.524 1.00 93.88 88 SER A C 1
ATOM 677 O O . SER A 1 88 ? 12.962 -4.752 -10.063 1.00 93.88 88 SER A O 1
ATOM 679 N N . VAL A 1 89 ? 12.695 -6.038 -8.219 1.00 94.31 89 VAL A N 1
ATOM 680 C CA . VAL A 1 89 ? 12.547 -4.950 -7.250 1.00 94.31 89 VAL A CA 1
ATOM 681 C C . VAL A 1 89 ? 13.899 -4.714 -6.572 1.00 94.31 89 VAL A C 1
ATOM 683 O O . VAL A 1 89 ? 14.394 -5.614 -5.893 1.00 94.31 89 VAL A O 1
ATOM 686 N N . PRO A 1 90 ? 14.534 -3.547 -6.771 1.00 92.69 90 PRO A N 1
ATOM 687 C CA . PRO A 1 90 ? 15.752 -3.197 -6.053 1.00 92.69 90 PRO A CA 1
ATOM 688 C C . PRO A 1 90 ? 15.552 -3.114 -4.536 1.00 92.69 90 PRO A C 1
ATOM 690 O O . PRO A 1 90 ? 14.465 -2.844 -4.041 1.00 92.69 90 PRO A O 1
ATOM 693 N N . ASP A 1 91 ? 16.657 -3.237 -3.809 1.00 86.38 91 ASP A N 1
ATOM 694 C CA . ASP A 1 91 ? 16.742 -3.149 -2.347 1.00 86.38 91 ASP A CA 1
ATOM 695 C C . ASP A 1 91 ? 16.544 -1.729 -1.785 1.00 86.38 91 ASP A C 1
ATOM 697 O O . ASP A 1 91 ? 16.308 -1.553 -0.594 1.00 86.38 91 ASP A O 1
ATOM 701 N N . LYS A 1 92 ? 16.676 -0.696 -2.626 1.00 87.44 92 LYS A N 1
ATOM 702 C CA . LYS A 1 92 ? 16.653 0.715 -2.208 1.00 87.44 92 LYS A CA 1
ATOM 703 C C . LYS A 1 92 ? 15.590 1.500 -2.960 1.00 87.44 92 LYS A C 1
ATOM 705 O O . LYS A 1 92 ? 15.625 1.530 -4.193 1.00 87.44 92 LYS A O 1
ATOM 710 N N . SER A 1 93 ? 14.783 2.277 -2.237 1.00 87.50 93 SER A N 1
ATOM 711 C CA . SER A 1 93 ? 13.710 3.125 -2.785 1.00 87.50 93 SER A CA 1
ATOM 712 C C . SER A 1 93 ? 14.204 4.039 -3.919 1.00 87.50 93 SER A C 1
ATOM 714 O O . SER A 1 93 ? 13.584 4.138 -4.977 1.00 87.50 93 SER A O 1
ATOM 716 N N . LYS A 1 94 ? 15.411 4.618 -3.784 1.00 90.44 94 LYS A N 1
ATOM 717 C CA . LYS A 1 94 ? 16.034 5.441 -4.842 1.00 90.44 94 LYS A CA 1
ATOM 718 C C . LYS A 1 94 ? 16.260 4.667 -6.148 1.00 90.44 94 LYS A C 1
ATOM 720 O O . LYS A 1 94 ? 16.030 5.217 -7.222 1.00 90.44 94 LYS A O 1
ATOM 725 N N . LYS A 1 95 ? 16.699 3.406 -6.070 1.00 92.88 95 LYS A N 1
ATOM 726 C CA . LYS A 1 95 ? 16.899 2.556 -7.254 1.00 92.88 95 LYS A CA 1
ATOM 727 C C . LYS A 1 95 ? 15.557 2.155 -7.868 1.00 92.88 95 LYS A C 1
ATOM 729 O O . LYS A 1 95 ? 15.440 2.209 -9.088 1.00 92.88 95 LYS A O 1
ATOM 734 N N . CYS A 1 96 ? 14.552 1.831 -7.047 1.00 93.44 96 CYS A N 1
ATOM 735 C CA . CYS A 1 96 ? 13.188 1.563 -7.517 1.00 93.44 96 CYS A CA 1
ATOM 736 C C . CYS A 1 96 ? 12.648 2.749 -8.324 1.00 93.44 96 CYS A C 1
ATOM 738 O O . CYS A 1 96 ? 12.161 2.573 -9.440 1.00 93.44 96 CYS A O 1
ATOM 740 N N . LYS A 1 97 ? 12.828 3.969 -7.804 1.00 90.94 97 LYS A N 1
ATOM 741 C CA . LYS A 1 97 ? 12.419 5.205 -8.473 1.00 90.94 97 LYS A CA 1
ATOM 742 C C . LYS A 1 97 ? 13.123 5.421 -9.806 1.00 90.94 97 LYS A C 1
ATOM 744 O O . LYS A 1 97 ? 12.460 5.710 -10.798 1.00 90.94 97 LYS A O 1
ATOM 749 N N . THR A 1 98 ? 14.446 5.257 -9.855 1.00 93.31 98 THR A N 1
ATOM 750 C CA . THR A 1 98 ? 15.204 5.370 -11.111 1.00 93.31 98 THR A CA 1
ATOM 751 C C . THR A 1 98 ? 14.749 4.333 -12.134 1.00 93.31 98 THR A C 1
ATOM 753 O O . THR A 1 98 ? 14.494 4.681 -13.284 1.00 93.31 98 THR A O 1
ATOM 756 N N . GLN A 1 99 ? 14.603 3.074 -11.721 1.00 94.69 99 GLN A N 1
ATOM 757 C CA . GLN A 1 99 ? 14.186 1.998 -12.614 1.00 94.69 99 GLN A CA 1
ATOM 758 C C . GLN A 1 99 ? 12.780 2.242 -13.172 1.00 94.69 99 GLN A C 1
ATOM 760 O O . GLN A 1 99 ? 12.579 2.126 -14.378 1.00 94.69 99 GLN A O 1
ATOM 765 N N . LEU A 1 100 ? 11.828 2.636 -12.324 1.00 93.31 100 LEU A N 1
ATOM 766 C CA . LEU A 1 100 ? 10.473 2.953 -12.760 1.00 93.31 100 LEU A CA 1
ATOM 767 C C . LEU A 1 100 ? 10.446 4.172 -13.691 1.00 93.31 100 LEU A C 1
ATOM 769 O O . LEU A 1 100 ? 9.789 4.131 -14.727 1.00 93.31 100 LEU A O 1
ATOM 773 N N . GLN A 1 101 ? 11.191 5.234 -13.369 1.00 92.38 101 GLN A N 1
ATOM 774 C CA . GLN A 1 101 ? 11.264 6.438 -14.202 1.00 92.38 101 GLN A CA 1
ATOM 775 C C . GLN A 1 101 ? 11.792 6.146 -15.612 1.00 92.38 101 GLN A C 1
ATOM 777 O O . GLN A 1 101 ? 11.315 6.759 -16.561 1.00 92.38 101 GLN A O 1
ATOM 782 N N . ASN A 1 102 ? 12.716 5.193 -15.761 1.00 93.06 102 ASN A N 1
ATOM 783 C CA . ASN A 1 102 ? 13.233 4.771 -17.066 1.00 93.06 102 ASN A CA 1
ATOM 784 C C . ASN A 1 102 ? 12.203 4.003 -17.913 1.00 93.06 102 ASN A C 1
ATOM 786 O O . ASN A 1 102 ? 12.374 3.892 -19.123 1.00 93.06 102 ASN A O 1
ATOM 790 N N . MET A 1 103 ? 11.156 3.452 -17.293 1.00 91.44 103 MET A N 1
ATOM 791 C CA . MET A 1 103 ? 10.071 2.752 -17.990 1.00 91.44 103 MET A CA 1
ATOM 792 C C . MET A 1 103 ? 8.911 3.680 -18.357 1.00 91.44 103 MET A C 1
ATOM 794 O O . MET A 1 103 ? 8.097 3.337 -19.213 1.00 91.44 103 MET A O 1
ATOM 798 N N . LEU A 1 104 ? 8.796 4.828 -17.685 1.00 90.19 104 LEU A N 1
ATOM 799 C CA . LEU A 1 104 ? 7.703 5.759 -17.916 1.00 90.19 104 LEU A CA 1
ATOM 800 C C . LEU A 1 104 ? 7.944 6.555 -19.209 1.00 90.19 104 LEU A C 1
ATOM 802 O O . LEU A 1 104 ? 9.030 7.098 -19.399 1.00 90.19 104 LEU A O 1
ATOM 806 N N . PRO A 1 105 ? 6.918 6.721 -20.062 1.00 85.69 105 PRO A N 1
ATOM 807 C CA . PRO A 1 105 ? 6.995 7.584 -21.241 1.00 85.69 105 PRO A CA 1
ATOM 808 C C . PRO A 1 105 ? 7.073 9.081 -20.886 1.00 85.69 105 PRO A C 1
ATOM 810 O O . PRO A 1 105 ? 7.294 9.911 -21.762 1.00 85.69 105 PRO A O 1
ATOM 813 N N . GLY A 1 106 ? 6.866 9.436 -19.613 1.00 86.75 106 GLY A N 1
ATOM 814 C CA . GLY A 1 106 ? 6.837 10.807 -19.111 1.00 86.75 106 GLY A CA 1
ATOM 815 C C . GLY A 1 106 ? 7.281 10.903 -17.651 1.00 86.75 106 GLY A C 1
ATOM 816 O O . GLY A 1 106 ? 7.893 9.987 -17.094 1.00 86.75 106 GLY A O 1
ATOM 817 N N . LYS A 1 107 ? 6.980 12.028 -16.997 1.00 83.75 107 LYS A N 1
ATOM 818 C CA . LYS A 1 107 ? 7.373 12.251 -15.597 1.00 83.75 107 LYS A CA 1
ATOM 819 C C . LYS A 1 107 ? 6.574 11.350 -14.651 1.00 83.75 107 LYS A C 1
ATOM 821 O O . LYS A 1 107 ? 5.364 11.199 -14.805 1.00 83.75 107 LYS A O 1
ATOM 826 N N . SER A 1 108 ? 7.232 10.833 -13.615 1.00 79.56 108 SER A N 1
ATOM 827 C CA . SER A 1 108 ? 6.604 10.084 -12.507 1.00 79.56 108 SER A CA 1
ATOM 828 C C . SER A 1 108 ? 5.615 10.896 -11.665 1.00 79.56 108 SER A C 1
ATOM 830 O O . SER A 1 108 ? 4.790 10.337 -10.953 1.00 79.56 108 SER A O 1
ATOM 832 N N . THR A 1 109 ? 5.632 12.223 -11.763 1.00 78.88 109 THR A N 1
ATOM 833 C CA . THR A 1 109 ? 4.630 13.084 -11.117 1.00 78.88 109 THR A CA 1
ATOM 834 C C . THR A 1 109 ? 3.318 13.166 -11.899 1.00 78.88 109 THR A C 1
ATOM 836 O O . THR A 1 109 ? 2.332 13.693 -11.392 1.00 78.88 109 THR A O 1
ATOM 839 N N . GLU A 1 110 ? 3.286 12.668 -13.137 1.00 82.25 110 GLU A N 1
ATOM 840 C CA . GLU A 1 110 ? 2.122 12.744 -14.015 1.00 82.25 110 GLU A CA 1
ATOM 841 C C . GLU A 1 110 ? 1.387 11.405 -14.034 1.00 82.25 110 GLU A C 1
ATOM 843 O O . GLU A 1 110 ? 1.912 10.388 -14.483 1.00 82.25 110 GLU A O 1
ATOM 848 N N . SER A 1 111 ? 0.129 11.400 -13.587 1.00 77.50 111 SER A N 1
ATOM 849 C CA . SER A 1 111 ? -0.689 10.180 -13.517 1.00 77.50 111 SER A CA 1
ATOM 850 C C . SER A 1 111 ? -0.858 9.486 -14.874 1.00 77.50 111 SER A C 1
ATOM 852 O O . SER A 1 111 ? -0.928 8.259 -14.928 1.00 77.50 111 SER A O 1
ATOM 854 N N . ARG A 1 112 ? -0.880 10.256 -15.970 1.00 83.56 112 ARG A N 1
ATOM 855 C CA . ARG A 1 112 ? -1.016 9.745 -17.343 1.00 83.56 112 ARG A CA 1
ATOM 856 C C . ARG A 1 112 ? 0.188 8.921 -17.793 1.00 83.56 112 ARG A C 1
ATOM 858 O O . ARG A 1 112 ? -0.007 7.960 -18.530 1.00 83.56 112 ARG A O 1
ATOM 865 N N . SER A 1 113 ? 1.389 9.216 -17.291 1.00 85.75 113 SER A N 1
ATOM 866 C CA . SER A 1 113 ? 2.609 8.454 -17.601 1.00 85.75 113 SER A CA 1
ATOM 867 C C . SER A 1 113 ? 2.492 6.979 -17.212 1.00 85.75 113 SER A C 1
ATOM 869 O O . SER A 1 113 ? 3.156 6.129 -17.789 1.00 85.75 113 SER A O 1
ATOM 871 N N . TYR A 1 114 ? 1.627 6.657 -16.251 1.00 85.81 114 TYR A N 1
ATOM 872 C CA . TYR A 1 114 ? 1.426 5.294 -15.769 1.00 85.81 114 TYR A CA 1
ATOM 873 C C . TYR A 1 114 ? 0.404 4.513 -16.602 1.00 85.81 114 TYR A C 1
ATOM 875 O O . TYR A 1 114 ? 0.365 3.291 -16.524 1.00 85.81 114 TYR A O 1
ATOM 883 N N . ALA A 1 115 ? -0.440 5.180 -17.393 1.00 85.50 115 ALA A N 1
ATOM 884 C CA . ALA A 1 115 ? -1.598 4.530 -18.000 1.00 85.50 115 ALA A CA 1
ATOM 885 C C . ALA A 1 115 ? -1.246 3.402 -18.970 1.00 85.50 115 ALA A C 1
ATOM 887 O O . ALA A 1 115 ? -1.895 2.362 -18.952 1.00 85.50 115 ALA A O 1
ATOM 888 N N . SER A 1 116 ? -0.190 3.582 -19.759 1.00 86.25 116 SER A N 1
ATOM 889 C CA . SER A 1 116 ? 0.277 2.568 -20.705 1.00 86.25 116 SER A CA 1
ATOM 890 C C . SER A 1 116 ? 0.943 1.365 -20.034 1.00 86.25 116 SER A C 1
ATOM 892 O O . SER A 1 116 ? 0.973 0.289 -20.622 1.00 86.25 116 SER A O 1
ATOM 894 N N . LEU A 1 117 ? 1.483 1.529 -18.822 1.00 89.62 117 LEU A N 1
ATOM 895 C CA . LEU A 1 117 ? 2.196 0.465 -18.110 1.00 89.62 117 LEU A CA 1
ATOM 896 C C . LEU A 1 117 ? 1.265 -0.428 -17.283 1.00 89.62 117 LEU A C 1
ATOM 898 O O . LEU A 1 117 ? 1.593 -1.586 -17.047 1.00 89.62 117 LEU A O 1
ATOM 902 N N . PHE A 1 118 ? 0.117 0.096 -16.846 1.00 91.94 118 PHE A N 1
ATOM 903 C CA . PHE A 1 118 ? -0.805 -0.594 -15.938 1.00 91.94 118 PHE A CA 1
ATOM 904 C C . PHE A 1 118 ? -2.201 -0.771 -16.558 1.00 91.94 118 PHE A C 1
ATOM 906 O O . PHE A 1 118 ? -3.171 -0.224 -16.027 1.00 91.94 118 PHE A O 1
ATOM 913 N N . PRO A 1 119 ? -2.328 -1.510 -17.679 1.00 91.56 119 PRO A N 1
ATOM 914 C CA . PRO A 1 119 ? -3.630 -1.823 -18.254 1.00 91.56 119 PRO A CA 1
ATOM 915 C C . PRO A 1 119 ? -4.429 -2.744 -17.319 1.00 91.56 119 PRO A C 1
ATOM 917 O O . PRO A 1 119 ? -3.854 -3.500 -16.527 1.00 91.56 119 PRO A O 1
ATOM 920 N N . LYS A 1 120 ? -5.761 -2.699 -17.413 1.00 90.56 120 LYS A N 1
ATOM 921 C CA . LYS A 1 120 ? -6.657 -3.443 -16.513 1.00 90.56 120 LYS A CA 1
ATOM 922 C C . LYS A 1 120 ? -6.396 -4.950 -16.553 1.00 90.56 120 LYS A C 1
ATOM 924 O O . LYS A 1 120 ? -6.387 -5.592 -15.5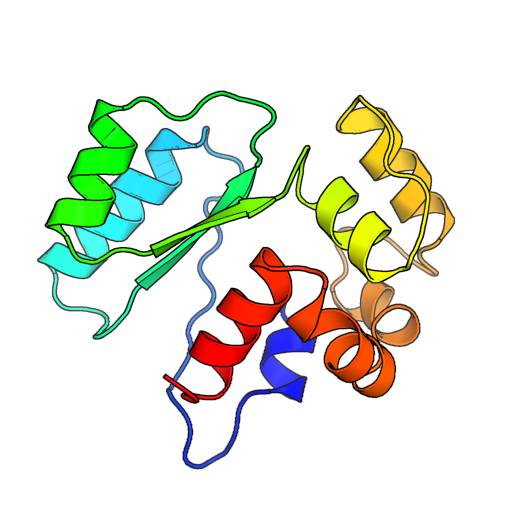13 1.00 90.56 120 LYS A O 1
ATOM 929 N N . GLU A 1 121 ? -6.089 -5.497 -17.724 1.00 92.88 121 GLU A N 1
ATOM 930 C CA . GLU A 1 121 ? -5.792 -6.917 -17.928 1.00 92.88 121 GLU A CA 1
ATOM 931 C C . GLU A 1 121 ? -4.562 -7.365 -17.127 1.00 92.88 121 GLU A C 1
ATOM 933 O O . GLU A 1 121 ? -4.540 -8.463 -16.568 1.00 92.88 121 GLU A O 1
ATOM 938 N N . LEU A 1 122 ? -3.536 -6.508 -17.036 1.00 94.50 122 LEU A N 1
ATOM 939 C CA . LEU A 1 122 ? -2.368 -6.768 -16.197 1.00 94.50 122 LEU A CA 1
ATOM 940 C C . LEU A 1 122 ? -2.763 -6.761 -14.719 1.00 94.50 122 LEU A C 1
ATOM 942 O O . LEU A 1 122 ? -2.400 -7.682 -13.987 1.00 94.50 122 LEU A O 1
ATOM 946 N N . LEU A 1 123 ? -3.500 -5.733 -14.293 1.00 94.69 123 LEU A N 1
ATOM 947 C CA . LEU A 1 123 ? -3.924 -5.567 -12.904 1.00 94.69 123 LEU A CA 1
ATOM 948 C C . LEU 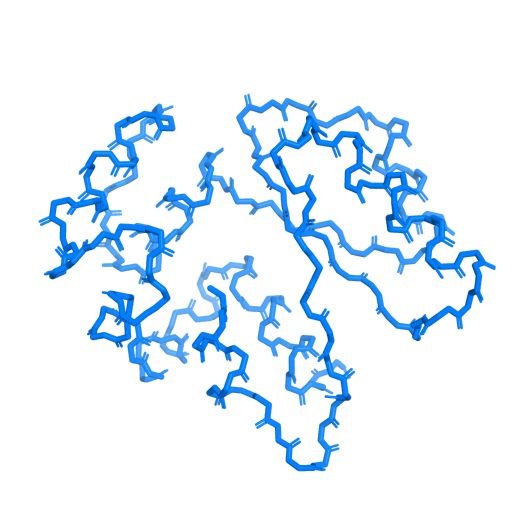A 1 123 ? -4.798 -6.748 -12.447 1.00 94.69 123 LEU A C 1
ATOM 950 O O . LEU A 1 123 ? -4.518 -7.340 -11.406 1.00 94.69 123 LEU A O 1
ATOM 954 N N . ASP A 1 124 ? -5.758 -7.177 -13.267 1.00 94.06 124 ASP A N 1
ATOM 955 C CA . ASP A 1 124 ? -6.613 -8.342 -13.014 1.00 94.06 124 ASP A CA 1
ATOM 956 C C . ASP A 1 124 ? -5.807 -9.647 -12.943 1.00 94.06 124 ASP A C 1
ATOM 958 O O . ASP A 1 124 ? -6.049 -10.494 -12.082 1.00 94.06 124 ASP A O 1
ATOM 962 N N . LYS A 1 125 ? -4.790 -9.810 -13.798 1.00 95.12 125 LYS A N 1
ATOM 963 C CA . LYS A 1 125 ? -3.918 -10.994 -13.785 1.00 95.12 125 LYS A CA 1
ATOM 964 C C . LYS A 1 125 ? -3.085 -11.102 -12.503 1.00 95.12 125 LYS A C 1
ATOM 966 O O . LYS A 1 125 ? -2.786 -12.213 -12.057 1.00 95.12 125 LYS A O 1
ATOM 971 N N . VAL A 1 126 ? -2.658 -9.972 -11.936 1.00 95.50 126 VAL A N 1
ATOM 972 C CA . VAL A 1 126 ? -1.697 -9.944 -10.819 1.00 95.50 126 VAL A CA 1
ATOM 973 C C . VAL A 1 126 ? -2.314 -9.580 -9.469 1.00 95.50 126 VAL A C 1
ATOM 975 O O . VAL A 1 126 ? -1.649 -9.791 -8.454 1.00 95.50 126 VAL A O 1
ATOM 978 N N . ARG A 1 127 ? -3.578 -9.129 -9.404 1.00 94.12 127 ARG A N 1
ATOM 979 C CA . ARG A 1 127 ? -4.247 -8.734 -8.144 1.00 94.12 127 ARG A CA 1
ATOM 980 C C . ARG A 1 127 ? -4.258 -9.825 -7.072 1.00 94.12 127 ARG A C 1
ATOM 982 O O . ARG A 1 127 ? -4.123 -9.514 -5.896 1.00 94.12 127 ARG A O 1
ATOM 989 N N . ASN A 1 128 ? -4.316 -11.098 -7.470 1.00 93.50 128 ASN A N 1
ATOM 990 C CA . ASN A 1 128 ? -4.279 -12.237 -6.541 1.00 93.50 128 ASN A CA 1
ATOM 991 C C . ASN A 1 128 ? -2.855 -12.621 -6.099 1.00 93.50 128 ASN A C 1
ATOM 993 O O . ASN A 1 128 ? -2.682 -13.360 -5.136 1.00 93.50 128 ASN A O 1
ATOM 997 N N . LYS A 1 129 ? -1.826 -12.140 -6.806 1.00 94.31 129 LYS A N 1
ATOM 998 C CA . LYS A 1 129 ? -0.409 -12.412 -6.510 1.00 94.31 129 LYS A CA 1
ATOM 999 C C . LYS A 1 129 ? 0.237 -11.281 -5.714 1.00 94.31 129 LYS A C 1
ATOM 1001 O O . LYS A 1 129 ? 1.126 -11.513 -4.899 1.00 94.31 129 LYS A O 1
ATOM 1006 N N . VAL A 1 130 ? -0.196 -10.047 -5.959 1.00 95.44 130 VAL A N 1
ATOM 1007 C CA . VAL A 1 130 ? 0.309 -8.847 -5.294 1.00 95.44 130 VAL A CA 1
ATOM 1008 C C . VAL A 1 130 ? -0.722 -8.402 -4.263 1.00 95.44 130 VAL A C 1
ATOM 1010 O O . VAL A 1 130 ? -1.614 -7.618 -4.574 1.00 95.44 130 VAL A O 1
ATOM 1013 N N . LYS A 1 131 ? -0.592 -8.899 -3.026 1.00 94.75 131 LYS A N 1
ATOM 1014 C CA . LYS A 1 131 ? -1.555 -8.650 -1.937 1.00 94.75 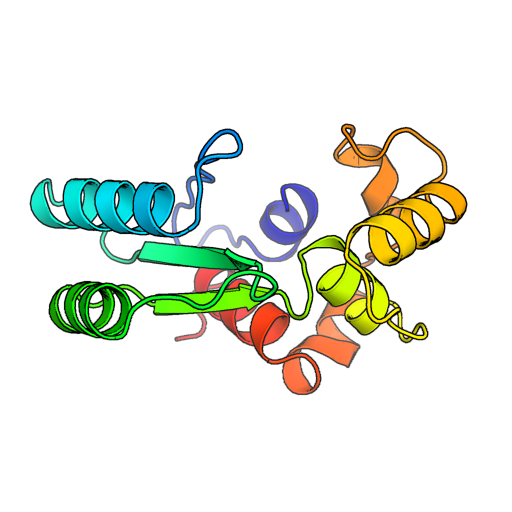131 LYS A CA 1
ATOM 1015 C C . LYS A 1 131 ? -1.930 -7.164 -1.769 1.00 94.75 131 LYS A C 1
ATOM 1017 O O . LYS A 1 131 ? -3.126 -6.893 -1.767 1.00 94.75 131 LYS A O 1
ATOM 1022 N N . PRO A 1 132 ? -0.985 -6.197 -1.735 1.00 95.31 132 PRO A N 1
ATOM 1023 C CA . PRO A 1 132 ? -1.339 -4.777 -1.650 1.00 95.31 132 PRO A CA 1
ATOM 1024 C C . PRO A 1 132 ? -2.257 -4.295 -2.781 1.00 95.31 132 PRO A C 1
ATOM 1026 O O . PRO A 1 132 ? -3.195 -3.543 -2.538 1.00 95.31 132 PRO A O 1
ATOM 1029 N N . LEU A 1 133 ? -2.026 -4.758 -4.015 1.00 95.00 133 LEU A N 1
ATOM 1030 C CA . LEU A 1 133 ? -2.880 -4.425 -5.156 1.00 95.00 133 LEU A CA 1
ATOM 1031 C C . LEU A 1 133 ? -4.275 -5.040 -4.997 1.00 95.00 133 LEU A C 1
ATOM 1033 O O . LEU A 1 133 ? -5.267 -4.352 -5.219 1.00 95.00 133 LEU A O 1
ATOM 1037 N N . GLY A 1 134 ? -4.344 -6.316 -4.610 1.00 94.81 134 GLY A N 1
ATOM 1038 C CA . GLY A 1 134 ? -5.604 -7.017 -4.373 1.00 94.81 134 GLY A CA 1
ATOM 1039 C C . GLY A 1 134 ? -6.472 -6.320 -3.328 1.00 94.81 134 GLY A C 1
ATOM 1040 O O . GLY A 1 134 ? -7.644 -6.068 -3.600 1.00 94.81 134 GLY A O 1
ATOM 1041 N N . THR A 1 135 ? -5.876 -5.932 -2.194 1.00 94.56 135 THR A N 1
ATOM 1042 C CA . THR A 1 135 ? -6.557 -5.166 -1.142 1.00 94.56 135 THR A CA 1
ATOM 1043 C C . THR A 1 135 ? -7.059 -3.823 -1.671 1.00 94.56 135 THR A C 1
ATOM 1045 O O . THR A 1 135 ? -8.226 -3.495 -1.502 1.00 94.56 135 THR A O 1
ATOM 1048 N N . LEU A 1 136 ? -6.228 -3.041 -2.367 1.00 93.81 136 LEU A N 1
ATOM 1049 C CA . LEU A 1 136 ? -6.679 -1.751 -2.906 1.00 93.81 136 LEU A CA 1
ATOM 1050 C C . LEU A 1 136 ? -7.844 -1.915 -3.894 1.00 93.81 136 LEU A C 1
ATOM 1052 O O . LEU A 1 136 ? -8.803 -1.148 -3.835 1.00 93.81 136 LEU A O 1
ATOM 1056 N N . ILE A 1 137 ? -7.797 -2.922 -4.772 1.00 94.06 137 ILE A N 1
ATOM 1057 C CA . ILE A 1 137 ? -8.886 -3.185 -5.720 1.00 94.06 137 ILE A CA 1
ATOM 1058 C C . ILE A 1 137 ? -10.170 -3.593 -4.991 1.00 94.06 137 ILE A C 1
ATOM 1060 O O . ILE A 1 137 ? -11.228 -3.104 -5.378 1.00 94.06 137 ILE A O 1
ATOM 1064 N N . SER A 1 138 ? -10.120 -4.429 -3.947 1.00 93.38 138 SER A N 1
ATOM 1065 C CA . SER A 1 138 ? -11.338 -4.843 -3.228 1.00 93.38 138 SER A CA 1
ATOM 1066 C C . SER A 1 138 ? -12.036 -3.659 -2.555 1.00 93.38 138 SER A C 1
ATOM 1068 O O . SER A 1 138 ? -13.256 -3.547 -2.621 1.00 93.38 138 SER A O 1
ATOM 1070 N N . TYR A 1 139 ? -11.271 -2.721 -1.986 1.00 92.75 139 TYR A N 1
ATOM 1071 C CA . TYR A 1 139 ? -11.820 -1.475 -1.441 1.00 92.75 139 TYR A CA 1
ATOM 1072 C C . TYR A 1 139 ? -12.409 -0.567 -2.527 1.00 92.75 139 TYR A C 1
ATOM 1074 O O . TYR A 1 139 ? -13.468 0.017 -2.322 1.00 92.75 139 TYR A O 1
ATOM 1082 N N . ILE A 1 140 ? -11.745 -0.445 -3.682 1.00 91.25 140 ILE A N 1
ATOM 1083 C CA . ILE A 1 140 ? -12.212 0.420 -4.779 1.00 91.25 140 ILE A CA 1
ATOM 1084 C C . ILE A 1 140 ? -13.480 -0.141 -5.448 1.00 91.25 140 ILE A C 1
ATOM 1086 O O . ILE A 1 140 ? -14.373 0.611 -5.831 1.00 91.25 140 ILE A O 1
ATOM 1090 N N . SER A 1 141 ? -13.554 -1.460 -5.603 1.00 90.81 141 SER A N 1
ATOM 1091 C CA . SER A 1 141 ? -14.671 -2.146 -6.265 1.00 90.81 141 SER A CA 1
ATOM 1092 C C . SER A 1 141 ? -15.856 -2.424 -5.336 1.00 90.81 141 SER A C 1
ATOM 1094 O O . SER A 1 141 ? -16.964 -2.632 -5.825 1.00 90.81 141 SER A O 1
ATOM 1096 N N . GLY A 1 142 ? -15.645 -2.408 -4.015 1.00 88.06 142 GLY A N 1
ATOM 1097 C CA . GLY A 1 142 ? -16.655 -2.787 -3.023 1.00 88.06 142 GLY A CA 1
ATOM 1098 C C . GLY A 1 142 ? -16.820 -4.303 -2.845 1.00 88.06 142 GLY A C 1
ATOM 1099 O O . GLY A 1 142 ? -17.795 -4.732 -2.242 1.00 88.06 142 GLY A O 1
ATOM 1100 N N . GLU A 1 143 ? -15.886 -5.116 -3.348 1.00 85.56 143 GLU A N 1
ATOM 1101 C CA . GLU A 1 143 ? -15.905 -6.593 -3.309 1.00 85.56 143 GLU A CA 1
ATOM 1102 C C . GLU A 1 143 ? -15.576 -7.194 -1.917 1.00 85.56 143 GLU A C 1
ATOM 1104 O O . GLU A 1 143 ? -15.004 -8.281 -1.841 1.00 85.56 143 GLU A O 1
ATOM 1109 N N . LYS A 1 144 ? -15.860 -6.490 -0.815 1.00 65.44 144 LYS A N 1
ATOM 1110 C CA . LYS A 1 144 ? -15.542 -6.968 0.543 1.00 65.44 144 LYS A CA 1
ATOM 1111 C C . LYS A 1 144 ? -16.514 -8.028 1.054 1.00 65.44 144 LYS A C 1
ATOM 1113 O O . LYS A 1 144 ? -17.739 -7.811 0.937 1.00 65.44 144 LYS A O 1
#

Organism: NCBI:txid638

Foldseek 3Di:
DVQLLVLQADPPADDDDDDDQPPDDPLSQLVVQLVCLVVVVDPAAEAEFAQCDPDDPVSVVSCVVSRYHYFYDVNGVLQLLCVLLVHDRDPDPVVSLVVSCVVFPDDPVDPVSCDVSDDPVSLVVCLVVRVSSVVVSCNSNVVD

Sequence (144 aa):
MHNILILYSTAAGPSIRLISAGGKAPNGPIDEAISYKKQREYDEIVVLLDTDIAWTEEKINEAKDNNIELVGSEPCLEGLLLKILDKSVPDKSKKCKTQLQNMLPGKSTESRSYASLFPKELLDKVRNKVKPLGTLISYISGEK

Secondary structure (DSSP, 8-state):
-HHHHHHH--TTS--------TT--THHHHHHHHHHHHTT--S-EEEEEESSSPPPHHHHHHHHHTTEEEEEESS-HHHHHHHH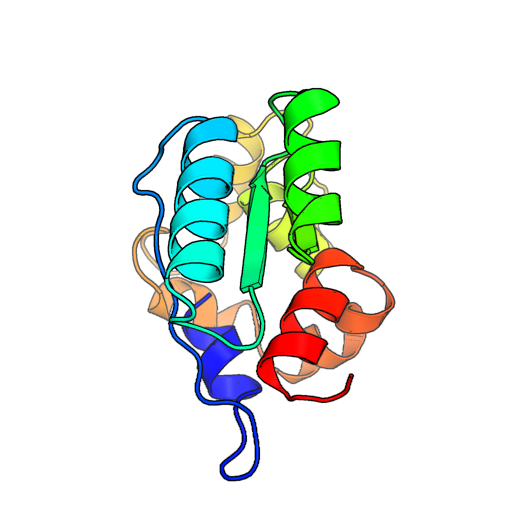TT----SSHHHHHHHHHHH-SS-TT-GGGGTTTS-HHHHHHHTTTSHHHHHHHHHHHT--

pLDDT: mean 88.9, std 7.57, range [57.03, 95.94]